Protein AF-A0AB74TYB3-F1 (afdb_monomer_lite)

pLDDT: mean 71.89, std 17.42, range [28.66, 91.56]

Organism: NCBI:txid3110288

Structure (mmCIF, N/CA/C/O backbone):
data_AF-A0AB74TYB3-F1
#
_en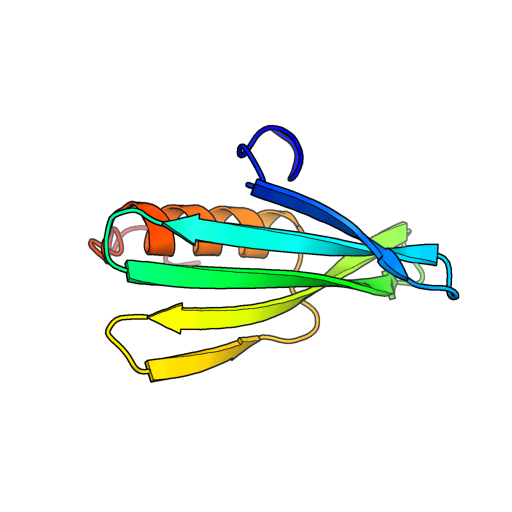try.id   AF-A0AB74TYB3-F1
#
loop_
_atom_site.group_PDB
_atom_site.id
_atom_site.type_symbol
_atom_site.label_atom_id
_atom_site.label_alt_id
_atom_site.label_comp_id
_atom_site.label_asym_id
_atom_site.label_entity_id
_atom_site.label_seq_id
_atom_site.pdbx_PDB_ins_code
_atom_site.Cartn_x
_atom_site.Cartn_y
_atom_site.Cartn_z
_atom_site.occupancy
_atom_site.B_iso_or_equiv
_atom_site.auth_seq_id
_atom_site.auth_comp_id
_atom_site.auth_asym_id
_atom_site.auth_atom_id
_atom_site.pdbx_PDB_model_num
ATOM 1 N N . MET A 1 1 ? -7.549 -5.177 -14.729 1.00 46.72 1 MET A N 1
ATOM 2 C CA . MET A 1 1 ? -7.521 -4.146 -13.676 1.00 46.72 1 MET A CA 1
ATOM 3 C C . MET A 1 1 ? -6.070 -3.954 -13.247 1.00 46.72 1 MET A C 1
ATOM 5 O O . MET A 1 1 ? -5.374 -4.925 -12.963 1.00 46.72 1 MET A O 1
ATOM 9 N N . GLY A 1 2 ? -5.534 -2.747 -13.389 1.00 46.84 2 GLY A N 1
ATOM 10 C CA . GLY A 1 2 ? -4.192 -2.353 -12.965 1.00 46.84 2 GLY A CA 1
ATOM 11 C C . GLY A 1 2 ? -4.196 -1.674 -11.597 1.00 46.84 2 GLY A C 1
ATOM 12 O O . GLY A 1 2 ? -5.239 -1.273 -11.109 1.00 46.84 2 GLY A O 1
ATOM 13 N N . LEU A 1 3 ? -3.014 -1.486 -10.999 1.00 50.56 3 LEU A N 1
ATOM 14 C CA . LEU A 1 3 ? -2.863 -0.676 -9.775 1.00 50.56 3 LEU A CA 1
ATOM 15 C C . LEU A 1 3 ? -3.309 0.785 -9.982 1.00 50.56 3 LEU A C 1
ATOM 17 O O . LEU A 1 3 ? -3.582 1.480 -9.021 1.00 50.56 3 LEU A O 1
ATOM 21 N N . ALA A 1 4 ? -3.390 1.233 -11.238 1.00 49.25 4 ALA A N 1
ATOM 22 C CA . ALA A 1 4 ? -3.942 2.529 -11.616 1.00 49.25 4 ALA A CA 1
ATOM 23 C C . ALA A 1 4 ? -5.480 2.536 -11.776 1.00 49.25 4 ALA A C 1
ATOM 25 O O . ALA A 1 4 ? -6.040 3.613 -11.930 1.00 49.25 4 ALA A O 1
ATOM 26 N N . ASP A 1 5 ? -6.144 1.368 -11.792 1.00 47.22 5 ASP A N 1
ATOM 27 C CA . ASP A 1 5 ? -7.616 1.265 -11.822 1.00 47.22 5 ASP A CA 1
ATOM 28 C C . ASP A 1 5 ? -8.229 1.338 -10.413 1.00 47.22 5 ASP A C 1
ATOM 30 O O . ASP A 1 5 ? -9.390 1.709 -10.283 1.00 47.22 5 ASP A O 1
ATOM 34 N N . HIS A 1 6 ? -7.469 1.018 -9.358 1.00 52.16 6 HIS A N 1
ATOM 35 C CA . HIS A 1 6 ? -7.811 1.505 -8.021 1.00 52.16 6 HIS A CA 1
ATOM 36 C C . HIS A 1 6 ? -7.416 2.977 -7.990 1.00 52.16 6 HIS A C 1
ATOM 38 O O . HIS A 1 6 ? -6.276 3.291 -8.333 1.00 52.16 6 HIS A O 1
ATOM 44 N N . GLU A 1 7 ? -8.337 3.869 -7.627 1.00 50.72 7 GLU A N 1
ATOM 45 C CA . GLU A 1 7 ? -8.095 5.311 -7.506 1.00 50.72 7 GLU A CA 1
ATOM 46 C C . GLU A 1 7 ? -7.034 5.585 -6.428 1.00 50.72 7 GLU A C 1
ATOM 48 O O . GLU A 1 7 ? -7.328 5.962 -5.296 1.00 50.72 7 GLU A O 1
ATOM 53 N N . ALA A 1 8 ? -5.764 5.360 -6.763 1.00 52.81 8 ALA A N 1
ATOM 54 C CA . ALA A 1 8 ? -4.647 5.724 -5.922 1.00 52.81 8 ALA A CA 1
ATOM 55 C C . ALA A 1 8 ? -4.715 7.240 -5.735 1.00 52.81 8 ALA A C 1
ATOM 57 O O . ALA A 1 8 ? -4.525 8.000 -6.687 1.00 52.81 8 ALA A O 1
ATOM 58 N N . LEU A 1 9 ? -4.976 7.673 -4.501 1.00 53.72 9 LEU A N 1
ATOM 59 C CA . LEU A 1 9 ? -5.117 9.079 -4.125 1.00 53.72 9 LEU A CA 1
ATOM 60 C C . LEU A 1 9 ? -3.955 9.927 -4.642 1.00 53.72 9 LEU A C 1
ATOM 62 O O . LEU A 1 9 ? -4.149 11.082 -5.029 1.00 53.72 9 LEU A O 1
ATOM 66 N N . LYS A 1 10 ? -2.734 9.367 -4.638 1.00 58.62 10 LYS A N 1
ATOM 67 C CA . LYS A 1 10 ? -1.529 10.010 -5.174 1.00 58.62 10 LYS A CA 1
ATOM 68 C C . LYS A 1 10 ? -0.558 8.989 -5.765 1.00 58.62 10 LYS A C 1
ATOM 70 O O . LYS A 1 10 ? -0.137 8.047 -5.095 1.00 58.62 10 LYS A O 1
ATOM 75 N N . MET A 1 11 ? -0.121 9.264 -6.992 1.00 56.84 11 MET A N 1
ATOM 76 C CA . MET A 1 11 ? 1.035 8.636 -7.633 1.00 56.84 11 MET A CA 1
ATOM 77 C C . MET A 1 11 ? 2.237 9.578 -7.504 1.00 56.84 11 MET A C 1
ATOM 79 O O . MET A 1 11 ? 2.155 10.747 -7.889 1.00 56.84 11 MET A O 1
ATOM 83 N N . ARG A 1 12 ? 3.362 9.095 -6.969 1.00 60.16 12 ARG A N 1
ATOM 84 C CA . ARG A 1 12 ? 4.638 9.829 -6.985 1.00 60.16 12 ARG A CA 1
ATOM 85 C C . ARG A 1 12 ? 5.751 8.942 -7.517 1.00 60.16 12 ARG A C 1
ATOM 87 O O . ARG A 1 12 ? 5.847 7.778 -7.152 1.00 60.16 12 ARG A O 1
ATOM 94 N N . SER A 1 13 ? 6.590 9.520 -8.369 1.00 56.75 13 SER A N 1
ATOM 95 C CA . SER A 1 13 ? 7.876 8.939 -8.741 1.00 56.75 13 SER A CA 1
ATOM 96 C C . SER A 1 13 ? 8.955 9.607 -7.902 1.00 56.75 13 SER A C 1
ATOM 98 O O . SER A 1 13 ? 9.019 10.837 -7.877 1.00 56.75 13 SER A O 1
ATOM 100 N N . ASP A 1 14 ? 9.795 8.824 -7.234 1.00 61.88 14 ASP A N 1
ATOM 101 C CA . ASP A 1 14 ? 10.987 9.368 -6.577 1.00 61.88 14 ASP A CA 1
ATOM 102 C C . ASP A 1 14 ? 12.090 9.699 -7.609 1.00 61.88 14 ASP A C 1
ATOM 104 O O . ASP A 1 14 ? 11.955 9.380 -8.797 1.00 61.88 14 ASP A O 1
ATOM 108 N N . ALA A 1 15 ? 13.190 10.329 -7.179 1.00 57.62 15 ALA A N 1
ATOM 109 C CA . ALA A 1 15 ? 14.335 10.704 -8.017 1.00 57.62 15 ALA A CA 1
ATOM 110 C C . ALA A 1 15 ? 14.989 9.505 -8.729 1.00 57.62 15 ALA A C 1
ATOM 112 O O . ALA A 1 15 ? 15.651 9.671 -9.752 1.00 57.62 15 ALA A O 1
ATOM 113 N N . LEU A 1 16 ? 14.770 8.294 -8.209 1.00 60.81 16 LEU A N 1
ATOM 114 C CA . LEU A 1 16 ? 15.205 7.028 -8.803 1.00 60.81 16 LEU A CA 1
ATOM 115 C C . LEU A 1 16 ? 14.222 6.454 -9.843 1.00 60.81 16 LEU A C 1
ATOM 117 O O . LEU A 1 16 ? 14.438 5.350 -10.336 1.00 60.81 16 LEU A O 1
ATOM 121 N N . GLY A 1 17 ? 13.129 7.154 -10.168 1.00 62.84 17 GLY A N 1
ATOM 122 C CA . GLY A 1 17 ? 12.096 6.651 -11.083 1.00 62.84 17 GLY A CA 1
ATOM 123 C C . GLY A 1 17 ? 11.193 5.571 -10.471 1.00 62.84 17 GLY A C 1
ATOM 124 O O . GLY A 1 17 ? 10.430 4.921 -11.185 1.00 62.84 17 GLY A O 1
ATOM 125 N N . ILE A 1 18 ? 11.296 5.345 -9.157 1.00 67.31 18 ILE A N 1
ATOM 126 C CA . ILE A 1 18 ? 10.495 4.352 -8.439 1.00 67.31 18 ILE A CA 1
ATOM 127 C C . ILE A 1 18 ? 9.089 4.906 -8.249 1.00 67.31 18 ILE A C 1
ATOM 129 O O . ILE A 1 18 ? 8.909 5.963 -7.645 1.00 67.31 18 ILE A O 1
ATOM 133 N N . LEU A 1 19 ? 8.104 4.170 -8.762 1.00 73.38 19 LEU A N 1
ATOM 134 C CA . LEU A 1 19 ? 6.694 4.495 -8.607 1.00 73.38 19 LEU A CA 1
ATOM 135 C C . LEU A 1 19 ? 6.191 4.044 -7.235 1.00 73.38 19 LEU A C 1
ATOM 137 O O . LEU A 1 19 ? 6.246 2.856 -6.903 1.00 73.38 19 LEU A O 1
ATOM 141 N N . SER A 1 20 ? 5.659 5.010 -6.494 1.00 78.75 20 SER A N 1
ATOM 142 C CA . SER A 1 20 ? 4.947 4.831 -5.236 1.00 78.75 20 SER A CA 1
ATOM 143 C C . SER A 1 20 ? 3.479 5.213 -5.402 1.00 78.75 20 SER A C 1
ATOM 145 O O . SER A 1 20 ? 3.150 6.279 -5.934 1.00 78.75 20 SER A O 1
ATOM 147 N N . TYR A 1 21 ? 2.602 4.346 -4.908 1.00 82.69 21 TYR A N 1
ATOM 148 C CA . TYR A 1 21 ? 1.155 4.514 -4.883 1.00 82.69 21 TYR A CA 1
ATOM 149 C C . TYR A 1 21 ? 0.691 4.580 -3.432 1.00 82.69 21 TYR A C 1
ATOM 151 O O . TYR A 1 21 ? 1.007 3.689 -2.641 1.00 82.69 21 TYR A O 1
ATOM 159 N N . TYR A 1 22 ? -0.047 5.632 -3.092 1.00 83.12 22 TYR A N 1
ATOM 160 C CA . TYR A 1 22 ? -0.608 5.832 -1.759 1.00 83.12 22 TYR A CA 1
ATOM 161 C C . TYR A 1 22 ? -2.129 5.706 -1.806 1.00 83.12 22 TYR A C 1
ATOM 163 O O . TYR A 1 22 ? -2.776 6.313 -2.663 1.00 83.12 22 TYR A O 1
ATOM 171 N N . TYR A 1 23 ? -2.670 4.948 -0.860 1.00 83.44 23 TYR A N 1
ATOM 172 C CA . TYR A 1 23 ? -4.088 4.675 -0.674 1.00 83.44 23 TYR A CA 1
ATOM 173 C C . TYR A 1 23 ? -4.453 5.013 0.775 1.00 83.44 23 TYR A C 1
ATOM 175 O O . TYR A 1 23 ? -3.775 4.575 1.702 1.00 83.44 23 TYR A O 1
ATOM 183 N N . GLU A 1 24 ? -5.511 5.791 0.968 1.00 82.44 24 GLU A N 1
ATOM 184 C CA . GLU A 1 24 ? -6.138 6.064 2.262 1.00 82.44 24 GLU A CA 1
ATOM 185 C C . GLU A 1 24 ? -7.608 5.673 2.103 1.00 82.44 24 GLU A C 1
ATOM 187 O O . GLU A 1 24 ? -8.279 6.150 1.188 1.00 82.44 24 GLU A O 1
ATOM 192 N N . PHE A 1 25 ? -8.085 4.768 2.950 1.00 82.62 25 PHE A N 1
ATOM 193 C CA . PHE A 1 25 ? -9.428 4.204 2.871 1.00 82.62 25 PHE A CA 1
ATOM 194 C C . PHE A 1 25 ? -10.356 4.897 3.875 1.00 82.62 25 PHE A C 1
ATOM 196 O O . PHE A 1 25 ? -9.922 5.326 4.948 1.00 82.62 25 PHE A O 1
ATOM 203 N N . GLU A 1 26 ? -11.656 4.979 3.572 1.00 79.50 26 GLU A N 1
ATOM 204 C CA . GLU A 1 26 ? -12.639 5.676 4.427 1.00 79.50 26 GLU A CA 1
ATOM 205 C C . GLU A 1 26 ? -12.759 5.065 5.834 1.00 79.50 26 GLU A C 1
ATOM 207 O O . GLU A 1 26 ? -13.100 5.749 6.800 1.00 79.50 26 GLU A O 1
ATOM 212 N N . ASN A 1 27 ? -12.424 3.781 5.972 1.00 77.81 27 ASN A N 1
ATOM 213 C CA . ASN A 1 27 ? -12.409 3.055 7.242 1.00 77.81 27 ASN A CA 1
ATOM 214 C C . ASN A 1 27 ? -11.178 3.361 8.129 1.00 77.81 27 ASN A C 1
ATOM 216 O O . ASN A 1 27 ? -11.048 2.800 9.219 1.00 77.81 27 ASN A O 1
ATOM 220 N N . GLY A 1 28 ? -10.280 4.247 7.685 1.00 80.62 28 GLY A N 1
ATOM 221 C CA . GLY A 1 28 ? -9.078 4.657 8.413 1.00 80.62 28 GLY A CA 1
ATOM 222 C C . GLY A 1 28 ? -7.867 3.736 8.228 1.00 80.62 28 GLY A C 1
ATOM 223 O O . GLY A 1 28 ? -6.859 3.929 8.914 1.00 80.62 28 GLY A O 1
ATOM 224 N N . ASN A 1 29 ? -7.952 2.744 7.338 1.00 85.56 29 ASN A N 1
ATOM 225 C CA . ASN A 1 29 ? -6.794 1.993 6.866 1.00 85.56 29 ASN A CA 1
ATOM 226 C C . ASN A 1 29 ? -6.022 2.811 5.823 1.00 85.56 29 ASN A C 1
ATOM 228 O O . ASN A 1 29 ? -6.585 3.644 5.114 1.00 85.56 29 ASN A O 1
ATOM 232 N N . ASP A 1 30 ? -4.731 2.534 5.688 1.00 86.75 30 ASP A N 1
ATOM 233 C CA . ASP A 1 30 ? -3.890 3.152 4.666 1.00 86.75 30 ASP A CA 1
ATOM 234 C C . ASP A 1 30 ? -2.892 2.140 4.104 1.00 86.75 30 ASP A C 1
ATOM 236 O O . ASP A 1 30 ? -2.544 1.155 4.761 1.00 86.75 30 ASP A O 1
ATOM 240 N N . ALA A 1 31 ? -2.465 2.352 2.863 1.00 88.75 31 ALA A N 1
ATOM 241 C CA . ALA A 1 31 ? -1.450 1.549 2.206 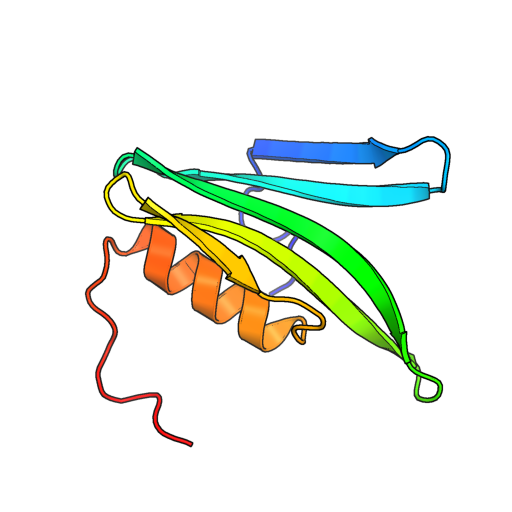1.00 88.75 31 ALA A CA 1
ATOM 242 C C . ALA A 1 31 ? -0.532 2.410 1.336 1.00 88.75 31 ALA A C 1
ATOM 244 O O . ALA A 1 31 ? -0.953 3.302 0.606 1.00 88.75 31 ALA A O 1
ATOM 245 N N . HIS A 1 32 ? 0.748 2.081 1.367 1.00 89.75 32 HIS A N 1
ATOM 246 C CA . HIS A 1 32 ? 1.798 2.638 0.542 1.00 89.75 32 HIS A CA 1
ATOM 247 C C . HIS A 1 32 ? 2.496 1.492 -0.188 1.00 89.75 32 HIS A C 1
ATOM 249 O O . HIS A 1 32 ? 3.191 0.671 0.413 1.00 89.75 32 HIS A O 1
ATOM 255 N N . VAL A 1 33 ? 2.28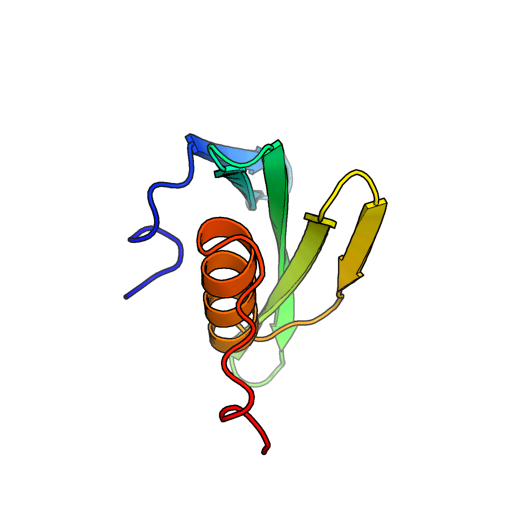8 1.437 -1.498 1.00 88.00 33 VAL A N 1
ATOM 256 C CA . VAL A 1 33 ? 2.811 0.411 -2.399 1.00 88.00 33 VAL A CA 1
ATOM 257 C C . VAL A 1 33 ? 3.946 1.014 -3.211 1.00 88.00 33 VAL A C 1
ATOM 259 O O . VAL A 1 33 ? 3.749 2.006 -3.907 1.00 88.00 33 VAL A O 1
ATOM 262 N N . MET A 1 34 ? 5.119 0.396 -3.184 1.00 86.44 34 MET A N 1
ATOM 263 C CA . MET A 1 34 ? 6.292 0.828 -3.944 1.00 86.44 34 MET A CA 1
ATOM 264 C C . MET A 1 34 ? 6.731 -0.274 -4.898 1.00 86.44 34 MET A C 1
ATOM 266 O O . MET A 1 34 ? 6.778 -1.445 -4.517 1.00 86.44 34 MET A O 1
ATOM 270 N N . LYS A 1 35 ? 7.119 0.083 -6.124 1.00 84.38 35 LYS A N 1
ATOM 271 C CA . LYS A 1 35 ? 7.798 -0.867 -7.018 1.00 84.38 35 LYS A CA 1
ATOM 272 C C . LYS A 1 35 ? 9.191 -1.176 -6.447 1.00 84.38 35 LYS A C 1
ATOM 274 O O . LYS A 1 35 ? 10.006 -0.272 -6.312 1.00 84.38 35 LYS A O 1
ATOM 279 N N . SER A 1 36 ? 9.459 -2.438 -6.114 1.00 73.56 36 SER A N 1
ATOM 280 C CA . SER A 1 36 ? 10.689 -2.851 -5.417 1.00 73.56 36 SER A CA 1
ATOM 281 C C . SER A 1 36 ? 11.730 -3.451 -6.361 1.00 73.56 36 SER A C 1
ATOM 283 O O . SER A 1 36 ? 12.890 -3.043 -6.359 1.00 73.56 36 SER A O 1
ATOM 285 N N . TYR A 1 37 ? 11.325 -4.411 -7.197 1.00 68.88 37 TYR A N 1
ATOM 286 C CA . TYR A 1 37 ? 12.255 -5.165 -8.036 1.00 68.88 37 TYR A CA 1
ATOM 287 C C . TYR A 1 37 ? 11.580 -5.676 -9.307 1.00 68.88 37 TYR A C 1
ATOM 289 O O . TYR A 1 37 ? 10.381 -5.952 -9.320 1.00 68.88 37 TYR A O 1
ATOM 297 N N . GLU A 1 38 ? 12.354 -5.820 -10.375 1.00 65.38 38 GLU A N 1
ATOM 298 C CA . GLU A 1 38 ? 11.955 -6.566 -11.564 1.00 65.38 38 GLU A CA 1
ATOM 299 C C . GLU A 1 38 ? 12.725 -7.886 -11.542 1.00 65.38 38 GLU A C 1
ATOM 301 O O . GLU A 1 38 ? 13.949 -7.887 -11.631 1.00 65.38 38 GLU A O 1
ATOM 306 N N . GLU A 1 39 ? 12.030 -9.005 -11.325 1.00 63.88 39 GLU A N 1
ATOM 307 C CA . GLU A 1 39 ? 12.669 -10.319 -11.384 1.00 63.88 39 GLU A CA 1
ATOM 308 C C . GLU A 1 39 ? 13.203 -10.594 -12.791 1.00 63.88 39 GLU A C 1
ATOM 310 O O . GLU A 1 39 ? 12.623 -10.146 -13.778 1.00 63.88 39 GLU A O 1
ATOM 315 N N . ASP A 1 40 ? 14.229 -11.444 -12.882 1.00 59.50 40 ASP A N 1
ATOM 316 C CA . ASP A 1 40 ? 14.914 -11.893 -14.112 1.00 59.50 40 ASP A CA 1
ATOM 317 C C . ASP A 1 40 ? 13.962 -12.437 -15.210 1.00 59.50 40 ASP A C 1
ATOM 319 O O . ASP A 1 40 ? 14.326 -12.598 -16.370 1.00 59.50 40 ASP A O 1
ATOM 323 N N . ARG A 1 41 ? 12.698 -12.704 -14.852 1.00 65.81 41 ARG A N 1
ATOM 324 C CA . ARG A 1 41 ? 11.611 -13.158 -15.738 1.00 65.81 41 ARG A CA 1
ATOM 325 C C . ARG A 1 41 ? 10.601 -12.061 -16.110 1.00 65.81 41 ARG A C 1
ATOM 327 O O . ARG A 1 41 ? 9.496 -12.386 -16.541 1.00 65.81 41 ARG A O 1
ATOM 334 N N . GLY A 1 42 ? 10.930 -10.787 -15.894 1.00 68.56 42 GLY A N 1
ATOM 335 C CA . GLY A 1 42 ? 10.066 -9.637 -16.182 1.00 68.56 42 GLY A CA 1
ATOM 336 C C . GLY A 1 42 ? 8.874 -9.485 -15.230 1.00 68.56 42 GLY A C 1
ATOM 337 O O . GLY A 1 42 ? 7.921 -8.769 -15.540 1.00 68.56 42 GLY A O 1
ATOM 338 N N . ARG A 1 43 ? 8.880 -10.173 -14.080 1.00 73.44 43 ARG A N 1
ATOM 339 C CA . ARG A 1 43 ? 7.823 -10.025 -13.069 1.00 73.44 43 ARG A CA 1
ATOM 340 C C . ARG A 1 43 ? 8.153 -8.854 -12.162 1.00 73.44 43 ARG A C 1
ATOM 342 O O . ARG A 1 43 ? 9.214 -8.822 -11.546 1.00 73.44 43 ARG A O 1
ATOM 349 N N . MET A 1 44 ? 7.232 -7.905 -12.066 1.00 79.75 44 MET A N 1
ATOM 350 C CA . MET A 1 44 ? 7.367 -6.781 -11.146 1.00 79.75 44 MET A CA 1
ATOM 351 C C . MET A 1 44 ? 6.927 -7.193 -9.744 1.00 79.75 44 MET A C 1
ATOM 353 O O . MET A 1 44 ? 5.830 -7.726 -9.568 1.00 79.75 44 MET A O 1
ATOM 357 N N . LEU A 1 45 ? 7.778 -6.900 -8.768 1.00 85.69 45 LEU A N 1
ATOM 358 C CA . LEU A 1 45 ? 7.522 -7.084 -7.350 1.00 85.69 45 LEU A CA 1
ATOM 359 C C . LEU A 1 45 ? 7.359 -5.739 -6.652 1.00 85.69 45 LEU A C 1
ATOM 361 O O . LEU A 1 45 ? 7.975 -4.733 -7.026 1.0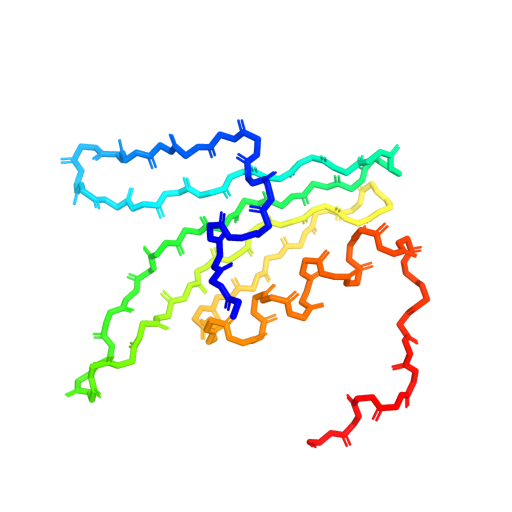0 85.69 45 LEU A O 1
ATOM 365 N N . PHE A 1 46 ? 6.557 -5.751 -5.598 1.00 86.31 46 PHE A N 1
ATOM 366 C CA . PHE A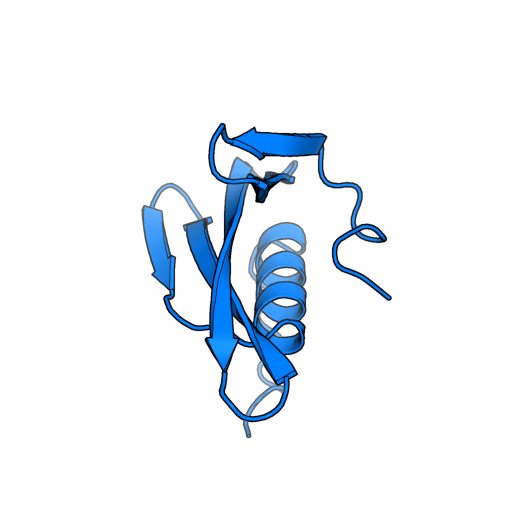 1 46 ? 6.147 -4.566 -4.868 1.00 86.31 46 PHE A CA 1
ATOM 367 C C . PHE A 1 46 ? 6.392 -4.745 -3.374 1.00 86.31 46 PHE A C 1
ATOM 369 O O . PHE A 1 46 ? 6.148 -5.812 -2.812 1.00 86.31 46 PHE A O 1
ATOM 376 N N . ASP A 1 47 ? 6.846 -3.682 -2.726 1.00 89.44 47 ASP A N 1
ATOM 377 C CA . ASP A 1 47 ? 6.878 -3.599 -1.272 1.00 89.44 47 ASP A CA 1
ATOM 378 C C . ASP A 1 47 ? 5.673 -2.783 -0.815 1.00 89.44 47 ASP A C 1
ATOM 380 O O . ASP A 1 47 ? 5.419 -1.697 -1.336 1.00 89.44 47 ASP A O 1
ATOM 384 N N . VAL A 1 48 ? 4.922 -3.310 0.147 1.00 89.19 48 VAL A N 1
ATOM 385 C CA . VAL A 1 48 ? 3.708 -2.683 0.669 1.00 89.19 48 VAL A CA 1
ATOM 386 C C . VAL A 1 48 ? 3.860 -2.418 2.155 1.00 89.19 48 VAL A C 1
ATOM 388 O O . VAL A 1 48 ? 4.112 -3.327 2.946 1.00 89.19 48 VAL A O 1
ATOM 391 N N . PHE A 1 49 ? 3.658 -1.169 2.541 1.00 91.31 49 PHE A N 1
ATOM 392 C CA . PHE A 1 49 ? 3.541 -0.722 3.921 1.00 91.31 49 PHE A CA 1
ATOM 393 C C . PHE A 1 49 ? 2.089 -0.340 4.137 1.00 91.31 49 PHE A C 1
ATOM 395 O O . PHE A 1 49 ? 1.566 0.445 3.362 1.00 91.31 49 PHE A O 1
ATOM 402 N N . TYR A 1 50 ? 1.417 -0.907 5.127 1.00 89.94 50 TYR A N 1
ATOM 403 C CA . TYR A 1 50 ? -0.001 -0.633 5.330 1.00 89.94 50 TYR A CA 1
ATOM 404 C C . TYR A 1 50 ? -0.360 -0.598 6.803 1.00 89.94 50 TYR A C 1
ATOM 406 O O . TYR A 1 50 ? 0.294 -1.224 7.642 1.00 89.94 50 TYR A O 1
ATOM 414 N N . LYS A 1 51 ? -1.442 0.100 7.114 1.00 88.88 51 LYS A N 1
ATOM 415 C CA . LYS A 1 51 ? -2.019 0.182 8.444 1.00 88.88 51 LYS A CA 1
ATOM 416 C C . LYS A 1 51 ? -3.418 -0.404 8.413 1.00 88.88 51 LYS A C 1
ATOM 418 O O . LYS A 1 51 ? -4.267 0.037 7.648 1.00 88.88 51 LYS A O 1
ATOM 423 N N . ARG A 1 52 ? -3.659 -1.395 9.272 1.00 86.06 52 ARG A N 1
ATOM 424 C CA . ARG A 1 52 ? -4.979 -2.010 9.460 1.00 86.06 52 ARG A CA 1
ATOM 425 C C . ARG A 1 52 ? -5.403 -1.872 10.910 1.00 86.06 52 ARG A C 1
ATOM 427 O O . ARG A 1 52 ? -4.670 -2.310 11.800 1.00 86.06 52 ARG A O 1
ATOM 434 N N . ASN A 1 53 ? -6.570 -1.280 11.166 1.00 83.06 53 ASN A N 1
ATOM 435 C CA . ASN A 1 53 ? -7.112 -1.095 12.521 1.00 83.06 53 ASN A CA 1
ATOM 436 C C . ASN A 1 53 ? -6.100 -0.450 13.489 1.00 83.06 53 ASN A C 1
ATOM 438 O O . ASN A 1 53 ? -5.882 -0.925 14.606 1.00 83.06 53 ASN A O 1
ATOM 442 N N . GLY A 1 54 ? -5.400 0.590 13.030 1.00 81.62 54 GLY A N 1
ATOM 443 C CA . GLY A 1 54 ? -4.398 1.286 13.837 1.00 81.62 54 GLY A CA 1
ATOM 444 C C . GLY A 1 54 ? -3.019 0.617 13.909 1.00 81.62 54 GLY A C 1
ATOM 445 O O . GLY A 1 54 ? -2.102 1.226 14.455 1.00 81.62 54 GLY A O 1
ATOM 446 N N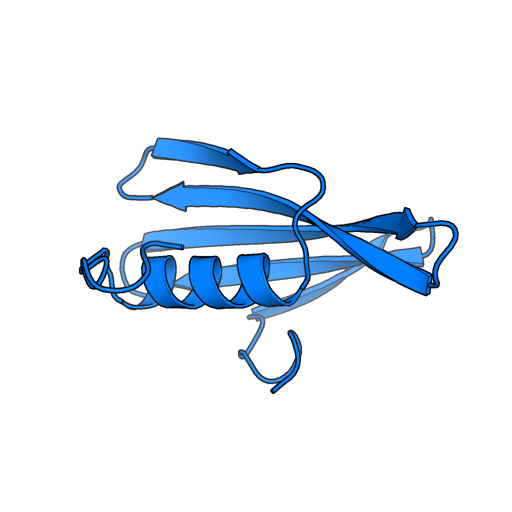 . LYS A 1 55 ? -2.839 -0.596 13.368 1.00 87.50 55 LYS A N 1
ATOM 447 C CA . LYS A 1 55 ? -1.576 -1.349 13.433 1.00 87.50 55 LYS A CA 1
ATOM 448 C C . LYS A 1 55 ? -0.840 -1.332 12.100 1.00 87.50 55 LYS A C 1
ATOM 450 O O . LYS A 1 55 ? -1.381 -1.771 11.089 1.00 87.50 55 LYS A O 1
ATOM 455 N N . GLU A 1 56 ? 0.412 -0.893 12.133 1.00 90.62 56 GLU A N 1
ATOM 456 C CA . GLU A 1 56 ? 1.305 -0.885 10.974 1.00 90.62 56 GLU A CA 1
ATOM 457 C C . GLU A 1 56 ? 1.848 -2.288 10.675 1.00 90.62 56 GLU A C 1
ATOM 459 O O . GLU A 1 56 ? 2.241 -3.043 11.572 1.00 90.62 56 GLU A O 1
ATOM 464 N N . ARG A 1 57 ? 1.880 -2.646 9.394 1.00 91.56 57 ARG A N 1
ATOM 465 C CA . ARG A 1 57 ? 2.401 -3.904 8.862 1.00 91.56 57 ARG A CA 1
ATOM 466 C C . ARG A 1 57 ? 3.159 -3.626 7.566 1.00 91.56 57 ARG A C 1
ATOM 468 O O . ARG A 1 57 ? 2.964 -2.610 6.906 1.00 91.56 57 ARG A O 1
ATOM 475 N N . LYS A 1 58 ? 4.047 -4.549 7.205 1.00 91.19 58 LYS A N 1
ATOM 476 C CA . LYS A 1 58 ? 4.800 -4.488 5.952 1.00 91.19 58 LYS A CA 1
ATOM 477 C C . LYS A 1 58 ? 4.862 -5.855 5.295 1.00 91.19 58 LYS A C 1
ATOM 479 O O . LYS A 1 58 ? 5.028 -6.865 5.981 1.00 91.19 58 LYS A O 1
ATOM 484 N N . MET A 1 59 ? 4.764 -5.867 3.979 1.00 87.69 59 MET A N 1
ATOM 485 C CA . MET A 1 59 ? 4.950 -7.026 3.120 1.00 87.69 59 MET A CA 1
ATOM 486 C C . MET A 1 59 ? 5.966 -6.652 2.049 1.00 87.69 59 MET A C 1
ATOM 488 O O . MET A 1 59 ? 5.912 -5.559 1.498 1.00 87.69 59 MET A O 1
ATOM 492 N N . MET A 1 60 ? 6.929 -7.532 1.803 1.00 88.69 60 MET A N 1
ATOM 493 C CA . MET A 1 60 ? 8.008 -7.275 0.853 1.00 88.69 60 MET A CA 1
ATOM 494 C C . MET A 1 60 ? 7.917 -8.251 -0.304 1.00 88.69 60 MET A C 1
ATOM 496 O O . MET A 1 60 ? 7.561 -9.409 -0.089 1.00 88.69 60 MET A O 1
ATOM 500 N N . ARG A 1 61 ? 8.323 -7.801 -1.493 1.00 86.00 61 ARG A N 1
ATOM 501 C CA . ARG A 1 61 ? 8.435 -8.640 -2.694 1.00 86.00 61 ARG A CA 1
ATOM 502 C C . ARG A 1 61 ? 7.120 -9.337 -3.069 1.00 86.00 61 ARG A C 1
ATOM 504 O O . ARG A 1 61 ? 7.116 -10.513 -3.418 1.00 86.00 61 ARG A O 1
ATOM 511 N N . MET A 1 62 ? 6.014 -8.606 -2.993 1.00 85.75 62 MET A N 1
ATOM 512 C CA . MET A 1 62 ? 4.680 -9.087 -3.350 1.00 85.75 62 MET A CA 1
ATOM 513 C C . MET A 1 62 ? 4.461 -9.008 -4.858 1.00 85.75 62 MET A C 1
ATOM 515 O O . MET A 1 62 ? 4.949 -8.080 -5.510 1.00 85.75 62 MET A O 1
ATOM 519 N N . SER A 1 63 ? 3.710 -9.954 -5.419 1.00 86.75 63 SER A N 1
ATOM 520 C CA . SER A 1 63 ? 3.271 -9.851 -6.809 1.00 86.75 63 SER A CA 1
ATOM 521 C C . SER A 1 63 ? 2.199 -8.770 -6.955 1.00 86.75 63 SER A C 1
ATOM 523 O O . SER A 1 63 ? 1.541 -8.398 -5.985 1.00 86.75 63 SER A O 1
ATOM 525 N N . LYS A 1 64 ? 1.996 -8.259 -8.174 1.00 84.00 64 LYS A N 1
ATOM 526 C CA . LYS A 1 64 ? 0.934 -7.278 -8.442 1.00 84.00 64 LYS A CA 1
ATOM 527 C C . LYS A 1 64 ? -0.443 -7.776 -7.977 1.00 84.00 64 LYS A C 1
ATOM 529 O O . LYS A 1 64 ? -1.190 -6.996 -7.399 1.00 84.00 64 LYS A O 1
ATOM 534 N N . ASP A 1 65 ? -0.768 -9.040 -8.241 1.00 83.75 65 ASP A N 1
ATOM 535 C CA . ASP A 1 65 ? -2.050 -9.641 -7.866 1.00 83.75 65 ASP A CA 1
ATOM 536 C C . ASP A 1 65 ? -2.221 -9.708 -6.343 1.00 83.75 65 ASP A C 1
ATOM 538 O O . ASP A 1 65 ? -3.264 -9.308 -5.834 1.00 83.75 65 ASP A O 1
ATOM 542 N N . ASP A 1 66 ? -1.173 -10.089 -5.602 1.00 86.75 66 ASP A N 1
ATOM 543 C CA . ASP A 1 66 ? -1.217 -10.092 -4.133 1.00 86.75 66 ASP A CA 1
ATOM 544 C C . ASP A 1 66 ? -1.434 -8.687 -3.556 1.00 86.75 66 ASP A C 1
ATOM 546 O O . ASP A 1 66 ? -2.142 -8.515 -2.565 1.00 86.75 66 ASP A O 1
ATOM 550 N N . VAL A 1 67 ? -0.825 -7.666 -4.172 1.00 85.62 67 VAL A N 1
ATOM 551 C CA . VAL A 1 67 ? -1.038 -6.271 -3.768 1.00 85.62 67 VAL A CA 1
ATOM 552 C C . VAL A 1 67 ? -2.491 -5.865 -3.983 1.00 85.62 67 VAL A C 1
ATOM 554 O O . VAL A 1 67 ? -3.072 -5.247 -3.099 1.00 85.62 67 VAL A O 1
ATOM 557 N N . LEU A 1 68 ? -3.085 -6.203 -5.131 1.00 84.12 68 LEU A N 1
ATOM 558 C CA . LEU A 1 68 ? -4.482 -5.868 -5.419 1.00 84.12 68 LEU A CA 1
ATOM 559 C C . LEU A 1 68 ? -5.436 -6.535 -4.420 1.00 84.12 68 LEU A C 1
ATOM 561 O O . LEU A 1 68 ? -6.316 -5.863 -3.892 1.00 84.12 68 LEU A O 1
ATOM 565 N N . LEU A 1 69 ? -5.211 -7.811 -4.095 1.00 86.31 69 LEU A N 1
ATOM 566 C CA . LEU A 1 69 ? -5.996 -8.524 -3.081 1.00 86.31 69 LEU A CA 1
ATOM 567 C C . LEU A 1 69 ? -5.873 -7.887 -1.690 1.00 86.31 69 LEU A C 1
ATOM 569 O O . LEU A 1 69 ? -6.852 -7.809 -0.954 1.00 86.31 69 LEU A O 1
ATOM 573 N N . LEU A 1 70 ? -4.680 -7.416 -1.321 1.00 87.00 70 LEU A N 1
ATOM 574 C CA . LEU A 1 70 ? -4.475 -6.714 -0.056 1.00 87.00 70 LEU A CA 1
ATOM 575 C C . LEU A 1 70 ? -5.214 -5.370 -0.023 1.00 87.00 70 LEU A C 1
ATOM 577 O O . LEU A 1 70 ? -5.783 -5.024 1.006 1.00 87.00 70 LEU A O 1
ATOM 581 N N . LEU A 1 71 ? -5.186 -4.604 -1.115 1.00 85.56 71 LEU A N 1
ATOM 582 C CA . LEU A 1 71 ? -5.892 -3.322 -1.189 1.00 85.56 71 LEU A CA 1
ATOM 583 C C . LEU A 1 71 ? -7.410 -3.513 -1.067 1.00 85.56 71 LEU A C 1
ATOM 585 O O . LEU A 1 71 ? -8.047 -2.729 -0.372 1.00 85.56 71 LEU A O 1
ATOM 589 N N . ASP A 1 72 ? -7.959 -4.573 -1.662 1.00 84.00 72 ASP A N 1
ATOM 590 C CA . ASP A 1 72 ? -9.373 -4.952 -1.530 1.00 84.00 72 ASP A CA 1
ATOM 591 C C . ASP A 1 72 ? -9.747 -5.325 -0.078 1.00 84.00 72 ASP A C 1
ATOM 593 O O . ASP A 1 72 ? -10.714 -4.796 0.466 1.00 84.00 72 ASP A O 1
ATOM 597 N N . ASP A 1 73 ? -8.926 -6.133 0.614 1.00 84.69 73 ASP A N 1
ATOM 598 C CA . ASP A 1 73 ? -9.125 -6.458 2.044 1.00 84.69 73 ASP A CA 1
ATOM 599 C C . ASP A 1 73 ? -9.068 -5.213 2.949 1.00 84.69 73 ASP A C 1
ATOM 601 O O . ASP A 1 73 ? -9.809 -5.118 3.937 1.00 84.69 73 ASP A O 1
ATOM 605 N N . LEU A 1 74 ? -8.192 -4.257 2.624 1.00 83.69 74 LEU A N 1
ATOM 606 C CA . LEU A 1 74 ? -8.054 -3.010 3.373 1.00 83.69 74 LEU A CA 1
ATOM 607 C C . LEU A 1 74 ? -9.219 -2.050 3.134 1.00 83.69 74 LEU A C 1
ATOM 609 O O . LEU A 1 74 ? -9.625 -1.393 4.095 1.00 83.69 74 LEU A O 1
ATOM 613 N N . ASP A 1 75 ? -9.766 -1.991 1.921 1.00 80.75 75 ASP A N 1
ATOM 614 C CA . ASP A 1 75 ? -10.953 -1.198 1.581 1.00 80.75 75 ASP A CA 1
ATOM 615 C C . ASP A 1 75 ? -12.219 -1.787 2.220 1.00 80.75 75 ASP A C 1
ATOM 617 O O . ASP A 1 75 ? -12.943 -1.102 2.944 1.00 80.75 75 ASP A O 1
ATOM 621 N N . GLY A 1 76 ? -12.406 -3.105 2.091 1.00 71.31 76 GLY A N 1
ATOM 622 C CA . GLY A 1 76 ? -13.547 -3.850 2.628 1.00 71.31 76 GLY A CA 1
ATOM 623 C C . GLY A 1 76 ? -13.621 -3.924 4.159 1.00 71.31 76 GLY A C 1
ATOM 624 O O . GLY A 1 76 ? -14.516 -4.568 4.702 1.00 71.31 76 GLY A O 1
ATOM 625 N N . GLY A 1 77 ? -12.697 -3.294 4.893 1.00 58.97 77 GLY A N 1
ATOM 626 C CA . GLY A 1 77 ? -12.766 -3.211 6.356 1.00 58.97 77 GLY A CA 1
ATOM 627 C C . GLY A 1 77 ? -12.511 -4.541 7.069 1.00 58.97 77 GLY A C 1
ATOM 628 O O . GLY A 1 77 ? -12.804 -4.676 8.258 1.00 58.97 77 GLY A O 1
ATOM 629 N N . GLY A 1 78 ? -11.902 -5.512 6.389 1.00 48.25 78 GLY A N 1
ATOM 630 C CA . GLY A 1 78 ? -11.495 -6.757 7.011 1.00 48.25 78 GLY A CA 1
ATOM 631 C C . GLY A 1 78 ? -12.583 -7.807 7.208 1.00 48.25 78 GLY A C 1
ATOM 632 O O . GLY A 1 78 ? -12.437 -8.620 8.121 1.00 48.25 78 GLY A O 1
ATOM 633 N N . GLU A 1 79 ? -13.588 -7.881 6.338 1.00 41.53 79 GLU A N 1
ATOM 634 C CA . GLU A 1 79 ? -14.150 -9.188 5.983 1.00 41.53 79 GLU A CA 1
ATOM 635 C C . GLU A 1 79 ? -13.187 -9.855 5.000 1.00 41.53 79 GLU A C 1
ATOM 637 O O . GLU A 1 79 ? -13.378 -9.861 3.788 1.00 41.53 79 GLU A O 1
ATOM 642 N N . ALA A 1 80 ? -12.097 -10.403 5.544 1.00 42.72 80 ALA A N 1
ATOM 643 C CA . ALA A 1 80 ? -11.313 -11.377 4.812 1.00 42.72 80 ALA A CA 1
ATOM 644 C C . ALA A 1 80 ? -12.270 -12.521 4.475 1.00 42.72 80 ALA A C 1
ATOM 646 O O . ALA A 1 80 ? -12.614 -13.323 5.343 1.00 42.72 80 ALA A O 1
ATOM 647 N N . CYS A 1 81 ? -12.740 -12.563 3.231 1.00 37.56 81 CYS A N 1
ATOM 648 C CA . CYS A 1 81 ? -13.449 -13.708 2.705 1.00 37.56 81 CYS A CA 1
ATOM 649 C C . CYS A 1 81 ? -12.541 -14.920 2.949 1.00 37.56 81 CYS A C 1
ATOM 651 O O . CYS A 1 81 ? -11.482 -15.048 2.331 1.00 37.56 81 CYS A O 1
ATOM 653 N N . GLU A 1 82 ? -12.939 -15.805 3.868 1.00 37.81 82 GLU A N 1
ATOM 654 C CA . GLU A 1 82 ? -12.241 -17.045 4.253 1.00 37.81 82 GLU A CA 1
ATOM 655 C C . GLU A 1 82 ? -12.070 -18.041 3.080 1.00 37.81 82 GLU A C 1
ATOM 657 O O . GLU A 1 82 ? -11.709 -19.201 3.277 1.00 37.81 82 GLU A O 1
ATOM 662 N N . THR A 1 83 ? -12.302 -17.601 1.842 1.00 36.03 83 THR A N 1
ATOM 663 C CA . THR A 1 83 ? -12.311 -18.419 0.630 1.00 36.03 83 THR A CA 1
ATOM 664 C C . THR A 1 83 ? -11.027 -18.304 -0.195 1.00 36.03 83 THR A C 1
ATOM 666 O O . THR A 1 83 ? -10.774 -19.172 -1.024 1.00 36.03 83 THR A O 1
ATOM 669 N N . CYS A 1 84 ? -10.144 -17.331 0.049 1.00 36.03 84 CYS A N 1
ATOM 670 C CA . CYS A 1 84 ? -8.854 -17.277 -0.655 1.00 36.03 84 CYS A CA 1
ATOM 671 C C . CYS A 1 84 ? -7.774 -18.066 0.098 1.00 36.03 84 CYS A C 1
ATOM 673 O O . CYS A 1 84 ? -6.781 -17.523 0.581 1.00 36.03 84 CYS A O 1
ATOM 675 N N . ARG A 1 85 ? -7.991 -19.380 0.221 1.00 28.66 85 ARG A N 1
ATOM 676 C CA . ARG A 1 85 ? -6.952 -20.342 0.592 1.00 28.66 85 ARG A CA 1
ATOM 677 C C . ARG A 1 85 ? -6.491 -21.056 -0.685 1.00 28.66 85 ARG A C 1
ATOM 679 O O . ARG A 1 85 ? -7.234 -21.882 -1.206 1.00 28.66 85 ARG A O 1
ATOM 686 N N . ILE A 1 86 ? -5.220 -20.801 -1.025 1.00 34.50 86 ILE A N 1
ATOM 687 C CA . ILE A 1 86 ? -4.321 -21.513 -1.963 1.00 34.50 86 ILE A CA 1
ATOM 688 C C . ILE A 1 86 ? -4.293 -20.957 -3.389 1.00 34.50 86 ILE A C 1
ATOM 690 O O . ILE A 1 86 ? -5.290 -21.106 -4.123 1.00 34.50 86 ILE A O 1
#

Sequence (86 aa):
MGLADHEALKMRSDALGILSYYYEFENGNDAHVMKSYEEDRGRMLFDVFYKRNGKERKMMRMSKDDVLLLLDDLDGGGEACETCRI

Secondary structure (DSSP, 8-state):
--TTTS--SEEEE-TT--EEEEEE-TTS-EEEEEEEEE-TTS-EEEEEEEEETTEEEEEEEEEHHHHHHHHHHHHTTT---TT---

Radius of gyration: 13.01 Å; chains: 1; bounding box: 29×32×30 Å

Foldseek 3Di:
DAPVVPVQVDWDQDPVRKIWTWDAEPLGKIKIKIFDDQPPVRFTFIKMWIDAPNDIDIDGRHGRVRVVLVVVCRNVNHPPVPPPDD